Protein AF-A0A0D1LER5-F1 (afdb_monomer)

Structure (mmCIF, N/CA/C/O backbone):
data_AF-A0A0D1LER5-F1
#
_entry.id   AF-A0A0D1LER5-F1
#
loop_
_atom_site.group_PDB
_atom_site.id
_atom_site.type_symbol
_atom_site.label_atom_id
_atom_site.label_alt_id
_atom_site.label_comp_id
_atom_site.label_asym_id
_atom_site.label_entity_id
_atom_site.label_seq_id
_atom_site.pdbx_PDB_ins_code
_atom_site.Cartn_x
_atom_site.Cartn_y
_atom_site.Cartn_z
_atom_site.occupancy
_atom_site.B_iso_or_equiv
_atom_site.auth_seq_id
_atom_site.auth_comp_id
_atom_site.auth_asym_id
_atom_site.auth_atom_id
_atom_site.pdbx_PDB_model_num
ATOM 1 N N . MET A 1 1 ? 14.335 23.181 45.726 1.00 42.34 1 MET A N 1
ATOM 2 C CA . MET A 1 1 ? 13.409 22.132 45.247 1.00 42.34 1 MET A CA 1
ATOM 3 C C . MET A 1 1 ? 13.269 22.302 43.748 1.00 42.34 1 MET A C 1
ATOM 5 O O . MET A 1 1 ? 12.852 23.365 43.312 1.00 42.34 1 MET A O 1
ATOM 9 N N . ALA A 1 2 ? 13.753 21.325 42.983 1.00 41.16 2 ALA A N 1
ATOM 10 C CA . ALA A 1 2 ? 13.787 21.359 41.527 1.00 41.16 2 ALA A CA 1
ATOM 11 C C . ALA A 1 2 ? 12.404 21.000 40.963 1.00 41.16 2 ALA A C 1
ATOM 13 O O . ALA A 1 2 ? 11.895 19.916 41.237 1.00 41.16 2 ALA A O 1
ATOM 14 N N . GLY A 1 3 ? 11.799 21.910 40.200 1.00 45.06 3 GLY A N 1
ATOM 15 C CA . GLY A 1 3 ? 10.627 21.622 39.380 1.00 45.06 3 GLY A CA 1
ATOM 16 C C . GLY A 1 3 ? 11.094 21.085 38.036 1.00 45.06 3 GLY A C 1
ATOM 17 O O . GLY A 1 3 ? 11.506 21.856 37.173 1.00 45.06 3 GLY A O 1
ATOM 18 N N . LEU A 1 4 ? 11.082 19.763 37.875 1.00 45.91 4 LEU A N 1
ATOM 19 C CA . LEU A 1 4 ? 11.266 19.126 36.575 1.00 45.91 4 LEU A CA 1
ATOM 20 C C . LEU A 1 4 ? 10.019 19.420 35.737 1.00 45.91 4 LEU A C 1
ATOM 22 O O . LEU A 1 4 ? 8.981 18.784 35.900 1.00 45.91 4 LEU A O 1
ATOM 26 N N . VAL A 1 5 ? 10.118 20.421 34.865 1.00 47.84 5 VAL A N 1
ATOM 27 C CA . VAL A 1 5 ? 9.172 20.618 33.767 1.00 47.84 5 VAL A CA 1
ATOM 28 C C . VAL A 1 5 ? 9.338 19.409 32.853 1.00 47.84 5 VAL A C 1
ATOM 30 O O . VAL A 1 5 ? 10.373 19.256 32.204 1.00 47.84 5 VAL A O 1
ATOM 33 N N . ALA A 1 6 ? 8.354 18.513 32.859 1.00 50.94 6 ALA A N 1
ATOM 34 C CA . ALA A 1 6 ? 8.293 17.420 31.906 1.00 50.94 6 ALA A CA 1
ATOM 35 C C . ALA A 1 6 ? 8.189 18.031 30.502 1.00 50.94 6 ALA A C 1
ATOM 37 O O . ALA A 1 6 ? 7.160 18.589 30.125 1.00 50.94 6 ALA A O 1
ATOM 38 N N . LEU A 1 7 ? 9.289 17.981 29.752 1.00 43.22 7 LEU A N 1
ATOM 39 C CA . LEU A 1 7 ? 9.275 18.218 28.314 1.00 43.22 7 LEU A CA 1
ATOM 40 C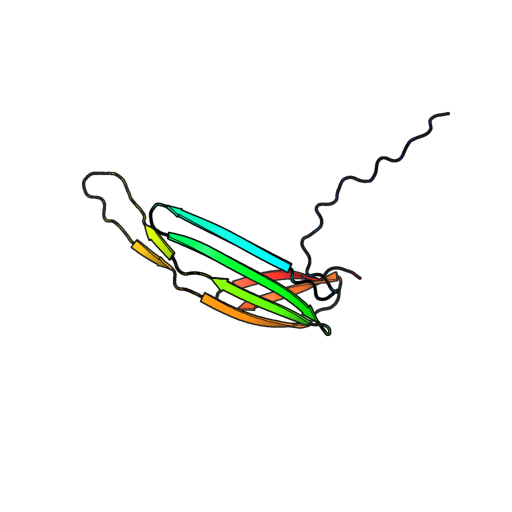 C . LEU A 1 7 ? 8.329 17.179 27.685 1.00 43.22 7 LEU A C 1
ATOM 42 O O . LEU A 1 7 ? 8.360 16.019 28.112 1.00 43.22 7 LEU A O 1
ATOM 46 N N . PRO A 1 8 ? 7.483 17.554 26.709 1.00 44.00 8 PRO A N 1
ATOM 47 C CA . PRO A 1 8 ? 6.672 16.578 25.995 1.00 44.00 8 PRO A CA 1
ATOM 48 C C . PRO A 1 8 ? 7.589 15.496 25.417 1.00 44.00 8 PRO A C 1
ATOM 50 O O . PRO A 1 8 ? 8.657 15.798 24.879 1.00 44.00 8 PRO A O 1
ATOM 53 N N . ALA A 1 9 ? 7.186 14.237 25.612 1.00 53.12 9 ALA A N 1
ATOM 54 C CA . ALA A 1 9 ? 7.921 13.058 25.182 1.00 53.12 9 ALA A CA 1
ATOM 55 C C . ALA A 1 9 ? 8.366 13.197 23.713 1.00 53.12 9 ALA A C 1
ATOM 57 O O . ALA A 1 9 ? 7.635 13.792 22.912 1.00 53.12 9 ALA A O 1
ATOM 58 N N . PRO A 1 10 ? 9.554 12.672 23.354 1.00 42.97 10 PRO A N 1
ATOM 59 C CA . PRO A 1 10 ? 10.052 12.724 21.987 1.00 42.97 10 PRO A CA 1
ATOM 60 C C . PRO A 1 10 ? 8.969 12.182 21.062 1.00 42.97 10 PRO A C 1
ATOM 62 O O . PRO A 1 10 ? 8.365 11.156 21.371 1.00 42.97 10 PRO A O 1
ATOM 65 N N . GLN A 1 11 ? 8.700 12.907 19.974 1.00 44.78 11 GLN A N 1
ATOM 66 C CA . GLN A 1 11 ? 7.763 12.498 18.939 1.00 44.78 11 GLN A CA 1
ATOM 67 C C . GLN A 1 11 ? 8.145 11.080 18.517 1.00 44.78 11 GLN A C 1
ATOM 69 O O . GLN A 1 11 ? 9.102 10.882 17.767 1.00 44.78 11 GLN A O 1
ATOM 74 N N . ALA A 1 12 ? 7.428 10.090 19.055 1.00 41.62 12 ALA A N 1
ATOM 75 C CA . ALA A 1 12 ? 7.404 8.764 18.488 1.00 41.62 12 ALA A CA 1
ATOM 76 C C . ALA A 1 12 ? 7.105 9.005 17.015 1.00 41.62 12 ALA A C 1
ATOM 78 O O . ALA A 1 12 ? 6.151 9.719 16.699 1.00 41.62 12 ALA A O 1
ATOM 79 N N . HIS A 1 13 ? 7.977 8.524 16.132 1.00 40.28 13 HIS A N 1
ATOM 80 C CA . HIS A 1 13 ? 7.661 8.439 14.717 1.00 40.28 13 HIS A CA 1
ATOM 81 C C . HIS A 1 13 ? 6.251 7.860 14.643 1.00 40.28 13 HIS A C 1
ATOM 83 O O . HIS A 1 13 ? 6.072 6.699 15.000 1.00 40.28 13 HIS A O 1
ATOM 89 N N . ALA A 1 14 ? 5.254 8.691 14.325 1.00 54.03 14 ALA A N 1
ATOM 90 C CA . ALA A 1 14 ? 3.878 8.243 14.264 1.00 54.03 14 ALA A CA 1
ATOM 91 C C . ALA A 1 14 ? 3.868 7.182 13.173 1.00 54.03 14 ALA A C 1
ATOM 93 O O . ALA A 1 14 ? 4.087 7.491 11.997 1.00 54.03 14 ALA A O 1
ATOM 94 N N . GLU A 1 15 ? 3.775 5.923 13.592 1.00 63.91 15 GLU A N 1
ATOM 95 C CA . GLU A 1 15 ? 3.742 4.811 12.671 1.00 63.91 15 GLU A CA 1
ATOM 96 C C . GLU A 1 15 ? 2.578 5.063 11.723 1.00 63.91 15 GLU A C 1
ATOM 98 O O . GLU A 1 15 ? 1.466 5.388 12.140 1.00 63.91 15 GLU A O 1
ATOM 103 N N . ARG A 1 16 ? 2.881 5.054 10.427 1.00 81.06 16 ARG A N 1
ATOM 104 C CA . ARG A 1 16 ? 1.945 5.502 9.409 1.00 81.06 16 ARG A CA 1
ATOM 105 C C . ARG A 1 16 ? 0.818 4.478 9.317 1.00 81.06 16 ARG A C 1
ATOM 107 O O . ARG A 1 16 ? 1.025 3.398 8.770 1.00 81.06 16 ARG A O 1
ATOM 114 N N . CYS A 1 17 ? -0.335 4.819 9.878 1.00 88.75 17 CYS A N 1
ATOM 115 C CA . CYS A 1 17 ? -1.494 3.943 9.978 1.00 88.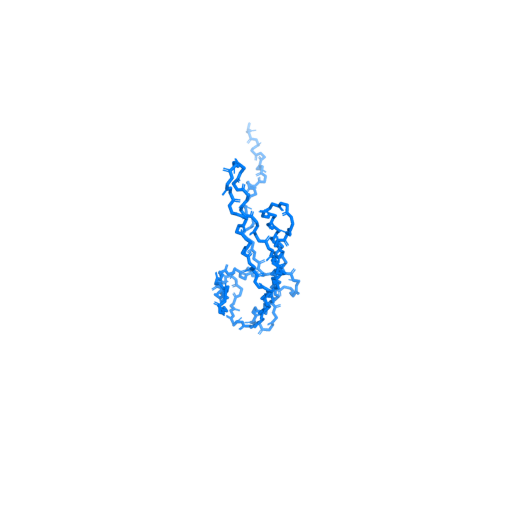75 17 CYS A CA 1
ATOM 116 C C . CYS A 1 17 ? -2.688 4.479 9.178 1.00 88.75 17 CYS A C 1
ATOM 118 O O . CYS A 1 17 ? -2.778 5.678 8.911 1.00 88.75 17 CYS A O 1
ATOM 120 N N . VAL A 1 18 ? -3.601 3.584 8.789 1.00 90.44 18 VAL A N 1
ATOM 121 C CA . VAL A 1 18 ? -4.859 3.923 8.112 1.00 90.44 18 VAL A CA 1
ATOM 122 C C . VAL A 1 18 ? -5.828 4.493 9.142 1.00 90.44 18 VAL A C 1
ATOM 124 O O . VAL A 1 18 ? -6.175 3.780 10.089 1.00 90.44 18 VAL A O 1
ATOM 127 N N . PRO A 1 19 ? -6.272 5.747 8.975 1.00 91.00 19 PRO A N 1
ATOM 128 C CA . PRO A 1 19 ? -7.227 6.373 9.874 1.00 91.00 19 PRO A CA 1
ATOM 129 C C . PRO A 1 19 ? -8.552 5.606 9.915 1.00 91.00 19 PRO A C 1
ATOM 131 O O . PRO A 1 19 ? -9.115 5.266 8.875 1.00 91.00 19 PRO A O 1
ATOM 134 N N . VAL A 1 20 ? -9.064 5.353 11.123 1.00 90.88 20 VAL A N 1
ATOM 135 C CA . VAL A 1 20 ? -10.356 4.673 11.343 1.00 90.88 20 VAL A CA 1
ATOM 136 C C . VAL A 1 20 ? -11.568 5.598 11.185 1.00 90.88 20 VAL A C 1
ATOM 138 O O . VAL A 1 20 ? -12.701 5.129 11.199 1.00 90.88 20 VAL A O 1
ATOM 141 N N . ASP A 1 21 ? -11.336 6.901 11.026 1.00 87.81 21 ASP A N 1
ATOM 142 C CA . ASP A 1 21 ? -12.349 7.942 10.804 1.00 87.81 21 ASP A CA 1
ATOM 143 C C . ASP A 1 21 ? -12.843 8.005 9.343 1.00 87.81 21 ASP A C 1
ATOM 145 O O . ASP A 1 21 ? -13.683 8.839 9.008 1.00 87.81 21 ASP A O 1
ATOM 149 N N . GLY A 1 22 ? -12.323 7.132 8.472 1.00 83.81 22 GLY A N 1
ATOM 150 C CA . GLY A 1 22 ? -12.629 7.108 7.043 1.00 83.81 22 GLY A CA 1
ATOM 151 C C . GLY A 1 22 ? -11.779 8.068 6.207 1.00 83.81 22 GLY A C 1
ATOM 152 O O . GLY A 1 22 ? -11.933 8.104 4.985 1.00 83.81 22 GLY A O 1
ATOM 153 N N . THR A 1 23 ? -10.854 8.816 6.816 1.00 89.31 23 THR A N 1
ATOM 154 C CA . THR A 1 23 ? -9.933 9.679 6.072 1.00 89.31 23 THR A CA 1
ATOM 155 C C . THR A 1 23 ? -8.966 8.819 5.245 1.00 89.31 23 THR A C 1
ATOM 157 O O . THR A 1 23 ? -8.325 7.916 5.790 1.00 89.31 23 THR A O 1
ATOM 160 N N . PRO A 1 24 ? -8.812 9.071 3.929 1.00 88.31 24 PRO A N 1
ATOM 161 C CA . PRO A 1 24 ? -7.904 8.287 3.104 1.00 88.31 24 PRO A CA 1
ATOM 162 C C . PRO A 1 24 ? -6.442 8.559 3.476 1.00 88.31 24 PRO A C 1
ATOM 164 O O . PRO A 1 24 ? -5.967 9.697 3.456 1.00 88.31 24 PRO A O 1
ATOM 167 N N . MET A 1 25 ? -5.692 7.494 3.742 1.00 90.69 25 MET A N 1
ATOM 168 C CA . MET A 1 25 ? -4.238 7.527 3.799 1.00 90.69 25 MET A CA 1
ATOM 169 C C . MET A 1 25 ? -3.672 7.380 2.388 1.00 90.69 25 MET A C 1
ATOM 171 O O . MET A 1 25 ? -3.780 6.319 1.776 1.00 90.69 25 MET A O 1
ATOM 175 N N . VAL A 1 26 ? -3.007 8.424 1.893 1.00 88.56 26 VAL A N 1
ATOM 176 C CA . VAL A 1 26 ? -2.401 8.432 0.555 1.00 88.56 26 VAL A CA 1
ATOM 177 C C . VAL A 1 26 ? -0.877 8.340 0.649 1.00 88.56 26 VAL A C 1
ATOM 179 O O . VAL A 1 26 ? -0.215 9.172 1.273 1.00 88.56 26 VAL A O 1
ATOM 182 N N . LEU A 1 27 ? -0.298 7.334 -0.004 1.00 85.81 27 LEU A N 1
ATOM 183 C CA . LEU A 1 27 ? 1.138 7.148 -0.179 1.00 85.81 27 LEU A CA 1
ATOM 184 C C . LEU A 1 27 ? 1.497 7.371 -1.646 1.00 85.81 27 LEU A C 1
ATOM 186 O O . LEU A 1 27 ? 1.392 6.461 -2.469 1.00 85.81 27 LEU A O 1
ATOM 190 N N . LYS A 1 28 ? 1.988 8.569 -1.962 1.00 81.69 28 LYS A N 1
ATOM 191 C CA . LYS A 1 28 ? 2.593 8.847 -3.265 1.00 81.69 28 LYS A CA 1
ATOM 192 C C . LYS A 1 28 ? 4.078 8.499 -3.229 1.00 81.69 28 LYS A C 1
ATOM 194 O O . LYS A 1 28 ? 4.815 8.977 -2.365 1.00 81.69 28 LYS A O 1
ATOM 199 N N . ARG A 1 29 ? 4.526 7.670 -4.168 1.00 71.25 29 ARG A N 1
ATOM 200 C CA . ARG A 1 29 ? 5.940 7.409 -4.432 1.00 71.25 29 ARG A CA 1
ATOM 201 C C . ARG A 1 29 ? 6.232 7.766 -5.878 1.00 71.25 29 ARG A C 1
ATOM 203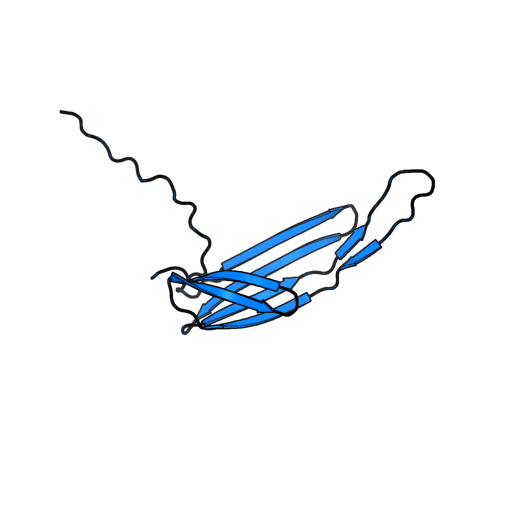 O O . ARG A 1 29 ? 5.847 7.052 -6.795 1.00 71.25 29 ARG A O 1
ATOM 210 N N . GLU A 1 30 ? 6.952 8.858 -6.059 1.00 68.88 30 GLU A N 1
ATOM 211 C CA . GLU A 1 30 ? 7.495 9.245 -7.354 1.00 68.88 30 GLU A CA 1
ATOM 212 C C . GLU A 1 30 ? 8.908 8.679 -7.469 1.00 68.88 30 GLU A C 1
ATOM 214 O O . GLU A 1 30 ? 9.724 8.804 -6.548 1.00 68.88 30 GLU A O 1
ATOM 219 N N . LYS A 1 31 ? 9.206 8.010 -8.580 1.00 61.88 31 LYS A N 1
ATOM 220 C CA . LYS A 1 31 ? 10.556 7.549 -8.881 1.00 61.88 31 LYS A CA 1
ATOM 221 C C . LYS A 1 31 ? 10.921 7.952 -10.301 1.00 61.88 31 LYS A C 1
ATOM 223 O O . LYS A 1 31 ? 10.517 7.309 -11.266 1.00 61.88 31 LYS A O 1
ATOM 228 N N . SER A 1 32 ? 11.730 9.001 -10.405 1.00 56.66 32 SER A N 1
ATOM 229 C CA . SER A 1 32 ? 12.354 9.387 -11.666 1.00 56.66 32 SER A CA 1
ATOM 230 C C . SER A 1 32 ? 13.484 8.411 -11.994 1.00 56.66 32 SER A C 1
ATOM 232 O O . SER A 1 32 ? 14.386 8.198 -11.179 1.00 56.66 32 SER A O 1
ATOM 234 N N . PHE A 1 33 ? 13.423 7.767 -13.162 1.00 56.69 33 PHE A N 1
ATOM 235 C CA . PHE A 1 33 ? 14.425 6.783 -13.598 1.00 56.69 33 PHE A CA 1
ATOM 236 C C . PHE A 1 33 ? 15.419 7.334 -14.636 1.00 56.69 33 PHE A C 1
ATOM 238 O O . PHE A 1 33 ? 16.183 6.558 -15.209 1.00 56.69 33 PHE A O 1
ATOM 245 N N . GLY A 1 34 ? 15.455 8.653 -14.845 1.00 56.16 34 GLY A N 1
ATOM 246 C CA . GLY A 1 34 ? 16.337 9.324 -15.801 1.00 56.16 34 GLY A CA 1
ATOM 247 C C . GLY A 1 34 ? 15.561 10.123 -16.847 1.00 56.16 34 GLY A C 1
ATOM 248 O O . GLY A 1 34 ? 14.364 10.361 -16.705 1.00 56.16 34 GLY A O 1
ATOM 249 N N . ILE A 1 35 ? 16.254 10.548 -17.907 1.00 51.12 35 ILE A N 1
ATOM 250 C CA . ILE A 1 35 ? 15.647 11.315 -19.001 1.00 51.12 35 ILE A CA 1
ATOM 251 C C . ILE A 1 35 ? 14.596 10.430 -19.682 1.00 51.12 35 ILE A C 1
ATOM 253 O O . ILE A 1 35 ? 14.950 9.444 -20.323 1.00 51.12 35 ILE A O 1
ATOM 257 N N . GLY A 1 36 ? 13.317 10.795 -19.556 1.00 53.84 36 GLY A N 1
ATOM 258 C CA . GLY A 1 36 ? 12.261 10.270 -20.421 1.00 53.84 36 GLY A CA 1
ATOM 259 C C . GLY A 1 36 ? 11.189 9.364 -19.808 1.00 53.84 36 GLY A C 1
ATOM 260 O O . GLY A 1 36 ? 10.528 8.710 -20.608 1.00 53.84 36 GLY A O 1
ATOM 261 N N . LYS A 1 37 ? 10.979 9.326 -18.480 1.00 57.00 37 LYS A N 1
ATOM 262 C CA . LYS A 1 37 ? 9.655 9.138 -17.823 1.00 57.00 37 LYS A CA 1
ATOM 263 C C . LYS A 1 37 ? 9.789 8.987 -16.298 1.00 57.00 37 LYS A C 1
ATOM 265 O O . LYS A 1 37 ? 10.679 8.285 -15.813 1.00 57.00 37 LYS A O 1
ATOM 270 N N . ASP A 1 38 ? 8.859 9.596 -15.566 1.00 61.00 38 ASP A N 1
ATOM 271 C CA . ASP A 1 38 ? 8.690 9.417 -14.123 1.00 61.00 38 ASP A CA 1
ATOM 272 C C . ASP A 1 38 ? 7.731 8.253 -13.863 1.00 61.00 38 ASP A C 1
ATOM 274 O O . ASP A 1 38 ? 6.630 8.232 -14.403 1.00 61.00 38 ASP A O 1
ATOM 278 N N . LEU A 1 39 ? 8.140 7.276 -13.049 1.00 73.00 39 LEU A N 1
ATOM 279 C CA . LEU A 1 39 ? 7.213 6.272 -12.533 1.00 73.00 39 LEU A CA 1
ATOM 280 C C . LEU A 1 39 ? 6.468 6.896 -11.353 1.00 73.00 39 LEU A C 1
ATOM 282 O O . LEU A 1 39 ? 7.102 7.290 -10.366 1.00 73.00 39 LEU A O 1
ATOM 286 N N . GLN A 1 40 ? 5.143 6.957 -11.432 1.00 77.75 40 GLN A N 1
ATOM 287 C CA . GLN A 1 40 ? 4.305 7.384 -10.316 1.00 77.75 40 GLN A CA 1
ATOM 288 C C . GLN A 1 40 ? 3.570 6.177 -9.758 1.00 77.75 40 GLN A C 1
ATOM 290 O O . GLN A 1 40 ? 2.897 5.465 -10.491 1.00 77.75 40 GLN A O 1
ATOM 295 N N . LEU A 1 41 ? 3.718 5.947 -8.457 1.00 84.44 41 LEU A N 1
ATOM 296 C CA . LEU A 1 41 ? 2.944 4.960 -7.722 1.00 84.44 41 LEU A CA 1
ATOM 297 C C . LEU A 1 41 ? 2.106 5.695 -6.678 1.00 84.44 41 LEU A C 1
ATOM 299 O O . LEU A 1 41 ? 2.657 6.296 -5.749 1.00 84.44 41 LEU A O 1
ATOM 303 N N . LEU A 1 42 ? 0.790 5.647 -6.828 1.00 88.50 42 LEU A N 1
ATOM 304 C CA . LEU A 1 42 ? -0.178 6.197 -5.893 1.00 88.50 42 LEU A CA 1
ATOM 305 C C . LEU A 1 42 ? -0.857 5.043 -5.162 1.00 88.50 42 LEU A C 1
ATOM 307 O O . LEU A 1 42 ? -1.416 4.154 -5.789 1.00 88.50 42 LEU A O 1
ATOM 311 N N . ARG A 1 43 ? -0.788 5.030 -3.831 1.00 89.50 43 ARG A N 1
ATOM 312 C CA . ARG A 1 43 ? -1.481 4.032 -3.008 1.00 89.50 43 ARG A CA 1
ATOM 313 C C . ARG A 1 43 ? -2.417 4.744 -2.057 1.00 89.50 43 ARG A C 1
ATOM 315 O O . ARG A 1 43 ? -1.964 5.587 -1.287 1.00 89.50 43 ARG A O 1
ATOM 322 N N . THR A 1 44 ? -3.687 4.402 -2.098 1.00 91.81 44 THR A N 1
ATOM 323 C CA . THR A 1 44 ? -4.732 4.982 -1.264 1.00 91.81 44 THR A CA 1
ATOM 324 C C . THR A 1 44 ? -5.317 3.887 -0.395 1.00 91.81 44 THR A C 1
ATOM 326 O O . THR A 1 44 ? -5.661 2.824 -0.901 1.00 91.81 44 THR A O 1
ATOM 329 N N . TYR A 1 45 ? -5.432 4.152 0.902 1.00 92.25 45 TYR A N 1
ATOM 330 C CA . TYR A 1 45 ? -6.002 3.239 1.886 1.00 92.25 45 TYR A CA 1
ATOM 331 C C . TYR A 1 45 ? -7.090 3.950 2.682 1.00 92.25 45 TYR A C 1
ATOM 333 O O . TYR A 1 45 ? -6.856 5.039 3.202 1.00 92.25 45 TYR A O 1
ATOM 341 N N . THR A 1 46 ? -8.251 3.328 2.827 1.00 93.94 46 THR A N 1
ATOM 342 C CA . THR A 1 46 ? -9.388 3.883 3.566 1.00 93.94 46 THR A CA 1
ATOM 343 C C . THR A 1 46 ? -9.987 2.807 4.452 1.00 93.94 46 THR A C 1
ATOM 345 O O . THR A 1 46 ? -10.235 1.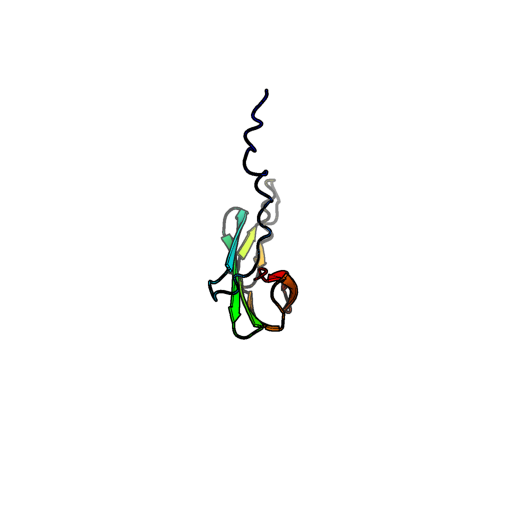698 3.987 1.00 93.94 46 THR A O 1
ATOM 348 N N . TYR A 1 47 ? -10.245 3.124 5.718 1.00 92.81 47 TYR A N 1
ATOM 349 C CA . TYR A 1 47 ? -10.910 2.201 6.631 1.00 92.81 47 TYR A CA 1
ATOM 350 C C . TYR A 1 47 ? -12.410 2.486 6.701 1.00 92.81 47 TYR A C 1
ATOM 352 O O . TYR A 1 47 ? -12.826 3.626 6.904 1.00 92.81 47 TYR A O 1
ATOM 360 N N . THR A 1 48 ? -13.242 1.466 6.519 1.00 92.62 4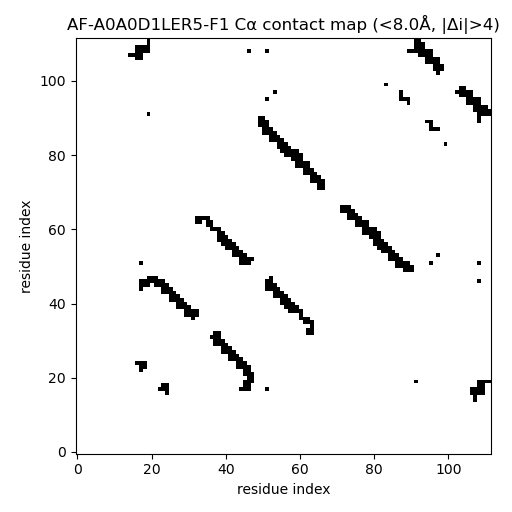8 THR A N 1
ATOM 361 C CA . THR A 1 48 ? -14.705 1.579 6.599 1.00 92.62 48 THR A CA 1
ATOM 362 C C . THR A 1 48 ? -15.296 0.228 6.982 1.00 92.62 48 THR A C 1
ATOM 364 O O . THR A 1 48 ? -14.886 -0.793 6.439 1.00 92.62 48 THR A O 1
ATOM 367 N N . ASP A 1 49 ? -16.242 0.218 7.924 1.00 89.94 49 ASP A N 1
ATOM 368 C CA . ASP A 1 49 ? -17.011 -0.970 8.327 1.00 89.94 49 ASP A CA 1
ATOM 369 C C . ASP A 1 49 ? -16.165 -2.217 8.667 1.00 89.94 49 ASP A C 1
ATOM 371 O O . ASP A 1 49 ? -16.519 -3.342 8.320 1.00 89.94 49 ASP A O 1
ATOM 375 N N . GLY A 1 50 ? -15.024 -2.037 9.345 1.00 90.50 50 GLY A N 1
ATOM 376 C CA . GLY A 1 50 ? -14.145 -3.161 9.711 1.00 90.50 50 GLY A CA 1
ATOM 377 C C . GLY A 1 50 ? -13.230 -3.649 8.584 1.00 90.50 50 GLY A C 1
ATOM 378 O O . GLY A 1 50 ? -12.624 -4.716 8.694 1.00 90.50 50 GLY A O 1
ATOM 379 N N . MET A 1 51 ? -13.142 -2.898 7.485 1.00 93.56 51 MET A N 1
ATOM 380 C CA . MET A 1 51 ? -12.335 -3.243 6.320 1.00 93.56 51 MET A CA 1
ATOM 381 C C . MET A 1 51 ? -11.387 -2.111 5.933 1.00 93.56 51 MET A C 1
ATOM 383 O O . MET A 1 51 ? -11.753 -0.938 5.949 1.00 93.56 51 MET A O 1
ATOM 387 N N . VAL A 1 52 ? -10.177 -2.474 5.507 1.00 92.88 52 VAL A N 1
ATOM 388 C CA . VAL A 1 52 ? -9.261 -1.585 4.788 1.00 92.88 52 VAL A CA 1
ATOM 389 C C . VAL A 1 52 ? -9.511 -1.757 3.298 1.00 92.88 52 VAL A C 1
ATOM 391 O O . VAL A 1 52 ? -9.160 -2.781 2.714 1.00 92.88 52 VAL A O 1
ATOM 394 N N . ASN A 1 53 ? -10.105 -0.742 2.687 1.00 93.81 53 ASN A N 1
ATOM 395 C CA . ASN A 1 53 ? -10.223 -0.596 1.245 1.00 93.81 53 ASN A CA 1
ATOM 396 C C . ASN A 1 53 ? -8.936 0.020 0.706 1.00 93.81 53 ASN A C 1
ATOM 398 O O . ASN A 1 53 ? -8.396 0.955 1.301 1.00 93.81 53 ASN A O 1
ATOM 402 N N . TRP A 1 54 ? -8.440 -0.492 -0.412 1.00 92.88 54 TRP A N 1
ATOM 403 C CA . TRP A 1 54 ? -7.185 -0.039 -0.986 1.00 92.88 54 TRP A CA 1
ATOM 404 C C . TRP A 1 54 ? -7.264 0.075 -2.501 1.00 92.88 54 TRP A C 1
ATOM 406 O O . TRP A 1 54 ? -7.889 -0.746 -3.172 1.00 92.88 54 TRP A O 1
ATOM 416 N N . THR A 1 55 ? -6.576 1.086 -3.021 1.00 91.69 55 THR A N 1
ATOM 417 C CA . THR A 1 55 ? -6.392 1.332 -4.451 1.00 91.69 55 THR A CA 1
ATOM 418 C C . THR A 1 55 ? -4.928 1.655 -4.688 1.00 91.69 55 THR A C 1
ATOM 420 O O . THR A 1 55 ? -4.343 2.471 -3.979 1.00 91.69 55 THR A O 1
ATOM 423 N N . ILE A 1 56 ? -4.321 1.000 -5.665 1.00 89.06 56 ILE A N 1
ATOM 424 C CA . ILE A 1 56 ? -2.933 1.181 -6.057 1.00 89.06 56 ILE A CA 1
ATOM 425 C C . ILE A 1 56 ? -2.931 1.466 -7.548 1.00 89.06 56 ILE A C 1
ATOM 427 O O . ILE A 1 56 ? -3.372 0.624 -8.321 1.00 89.06 56 ILE A O 1
ATOM 431 N N . GLU A 1 57 ? -2.431 2.632 -7.926 1.00 87.75 57 GLU A N 1
ATOM 432 C CA . GLU A 1 57 ? -2.312 3.079 -9.309 1.00 87.75 57 GLU A CA 1
ATOM 433 C C . GLU A 1 57 ? -0.831 3.278 -9.622 1.00 87.75 57 GLU A C 1
ATOM 435 O O . GLU A 1 57 ? -0.120 4.001 -8.912 1.00 87.75 57 GLU A O 1
ATOM 440 N N . GLN A 1 58 ? -0.346 2.612 -10.665 1.00 82.00 58 GLN A N 1
ATOM 441 C CA . GLN A 1 58 ? 1.016 2.768 -11.158 1.00 82.00 58 GLN A CA 1
ATOM 442 C C . GLN A 1 58 ? 0.977 3.284 -12.588 1.00 82.00 58 GLN A C 1
ATOM 444 O O . GLN A 1 58 ? 0.618 2.546 -13.502 1.00 82.00 58 GLN A O 1
ATOM 449 N N . ASP A 1 59 ? 1.447 4.511 -12.782 1.00 78.81 59 ASP A N 1
ATOM 450 C CA . ASP A 1 59 ? 1.658 5.081 -14.108 1.00 78.81 59 ASP A CA 1
ATOM 451 C C . ASP A 1 59 ? 2.926 4.472 -14.744 1.00 78.81 59 ASP A C 1
ATOM 453 O O . ASP A 1 59 ? 3.981 4.331 -14.105 1.00 78.81 59 ASP A O 1
ATOM 457 N N . GLY A 1 60 ? 2.802 4.051 -16.000 1.00 68.44 60 GLY A N 1
ATOM 458 C CA . GLY A 1 60 ? 3.802 3.298 -16.741 1.00 68.44 60 GLY A CA 1
ATOM 459 C C . GLY A 1 60 ? 4.964 4.163 -17.223 1.00 68.44 60 GLY A C 1
ATOM 460 O O . GLY A 1 60 ? 4.829 5.304 -17.668 1.00 68.44 60 GLY A O 1
ATOM 461 N N . GLY A 1 61 ? 6.158 3.578 -17.209 1.00 71.69 61 GLY A N 1
ATOM 462 C CA . GLY A 1 61 ? 7.419 4.273 -17.450 1.00 71.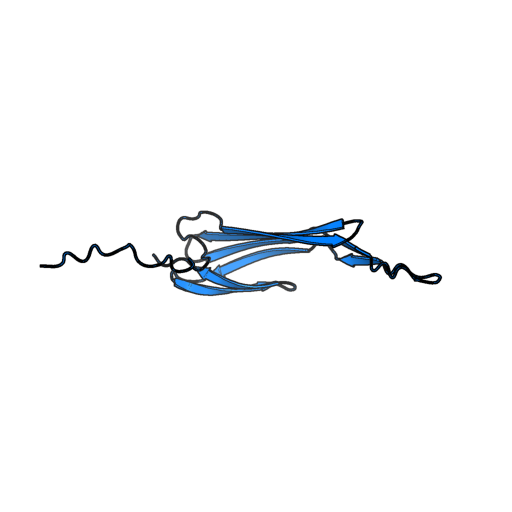69 61 GLY A CA 1
ATOM 463 C C . GLY A 1 61 ? 8.238 3.674 -18.585 1.00 71.69 61 GLY A C 1
ATOM 464 O O . GLY A 1 61 ? 8.069 2.517 -18.959 1.00 71.69 61 GLY A O 1
ATOM 465 N N . VAL A 1 62 ? 9.202 4.436 -19.098 1.00 65.94 62 VAL A N 1
ATOM 466 C CA . VAL A 1 62 ? 10.320 3.866 -19.856 1.00 65.94 62 VAL A CA 1
ATOM 467 C C . VAL A 1 62 ? 11.588 4.146 -19.075 1.00 65.94 62 VAL A C 1
ATOM 469 O O . VAL A 1 62 ? 11.951 5.297 -18.844 1.00 65.94 62 VAL A O 1
ATOM 472 N N . LYS A 1 63 ? 12.268 3.081 -18.654 1.00 64.50 63 LYS A N 1
ATOM 473 C CA . LYS A 1 63 ? 13.583 3.180 -18.032 1.00 64.50 63 LYS A CA 1
ATOM 474 C C . LYS A 1 63 ? 14.643 3.104 -19.123 1.00 64.50 63 LYS A C 1
ATOM 476 O O . LYS A 1 63 ? 14.833 2.048 -19.727 1.00 64.50 63 LYS A O 1
ATOM 481 N N . TYR A 1 64 ? 15.351 4.208 -19.337 1.00 61.50 64 TYR A N 1
ATOM 482 C CA . TYR A 1 64 ? 16.501 4.266 -20.234 1.00 61.50 64 TYR A CA 1
ATOM 483 C C . TYR A 1 64 ? 17.782 4.018 -19.439 1.00 61.50 64 TYR A C 1
ATOM 485 O O . TYR A 1 64 ? 18.100 4.764 -18.517 1.00 61.50 64 TYR A O 1
ATOM 493 N N . ASN A 1 65 ? 18.538 2.976 -19.788 1.00 55.91 65 ASN A N 1
ATOM 494 C CA . ASN A 1 65 ? 19.904 2.821 -19.288 1.00 55.91 65 ASN A CA 1
ATOM 495 C C . ASN A 1 65 ? 20.879 3.370 -20.337 1.00 55.91 65 ASN A C 1
ATOM 497 O O . ASN A 1 65 ? 21.251 2.667 -21.276 1.00 55.91 65 ASN A O 1
ATOM 501 N N . THR A 1 66 ? 21.247 4.646 -20.223 1.00 55.91 66 THR A N 1
ATOM 502 C CA . THR A 1 66 ? 22.269 5.258 -21.080 1.00 55.91 66 THR A CA 1
ATOM 503 C C . THR A 1 66 ? 23.653 4.976 -20.501 1.00 55.91 66 THR A C 1
ATOM 505 O O . THR A 1 66 ? 24.134 5.708 -19.638 1.00 55.91 66 THR A O 1
ATOM 508 N N . GLY A 1 67 ? 24.320 3.927 -20.983 1.00 51.62 67 GLY A N 1
ATOM 509 C CA . GLY A 1 67 ? 25.774 3.846 -20.857 1.00 51.62 67 GLY A CA 1
ATOM 510 C C . GLY A 1 67 ? 26.394 4.892 -21.784 1.00 51.62 67 GLY A C 1
ATOM 511 O O . GLY A 1 67 ? 26.289 4.762 -22.995 1.00 51.62 67 GLY A O 1
ATOM 512 N N . PHE A 1 68 ? 26.993 5.960 -21.262 1.00 49.19 68 PHE A N 1
ATOM 513 C CA . PHE A 1 68 ? 27.700 6.929 -22.104 1.00 49.19 68 PHE A CA 1
ATOM 514 C C . PHE A 1 68 ? 29.071 6.358 -22.500 1.00 49.19 68 PHE A C 1
ATOM 516 O O . PHE A 1 68 ? 30.014 6.382 -21.716 1.00 49.19 68 PHE A O 1
ATOM 523 N N . GLY A 1 69 ? 29.173 5.820 -23.716 1.00 41.59 69 GLY A N 1
ATOM 524 C CA . GLY A 1 69 ? 30.423 5.357 -24.324 1.00 41.59 69 GLY A CA 1
ATOM 525 C C . GLY A 1 69 ? 30.188 4.912 -25.768 1.00 41.59 69 GLY A C 1
ATOM 526 O O . GLY A 1 69 ? 29.178 4.271 -26.051 1.00 41.59 69 GLY A O 1
ATOM 527 N N . PHE A 1 70 ? 31.076 5.290 -26.693 1.00 41.53 70 PHE A N 1
ATOM 528 C CA . PHE A 1 70 ? 30.993 4.943 -28.120 1.00 41.53 70 PHE A CA 1
ATOM 529 C C . PHE A 1 70 ? 30.694 3.439 -28.306 1.00 41.53 70 PHE A C 1
ATOM 531 O O . PHE A 1 70 ? 31.524 2.599 -27.973 1.00 41.53 70 PHE A O 1
ATOM 538 N N . GLY A 1 71 ? 29.494 3.109 -28.807 1.00 49.50 71 GLY A N 1
ATOM 539 C CA . GLY A 1 71 ? 29.005 1.730 -28.981 1.00 49.50 71 GLY A CA 1
ATOM 540 C C . GLY A 1 71 ? 27.884 1.280 -28.027 1.00 49.50 71 GLY A C 1
ATOM 541 O O . GLY A 1 71 ? 27.437 0.136 -28.115 1.00 49.50 71 GLY A O 1
ATOM 542 N N . ALA A 1 72 ? 27.404 2.141 -27.126 1.00 50.44 72 ALA A N 1
ATOM 543 C CA . ALA A 1 72 ? 26.368 1.771 -26.165 1.00 50.44 72 ALA A CA 1
ATOM 544 C C . ALA A 1 72 ? 24.979 1.569 -26.797 1.00 50.44 72 ALA A C 1
ATOM 546 O O . ALA A 1 72 ? 24.447 2.434 -27.493 1.00 50.44 72 ALA A O 1
ATOM 547 N N . ARG A 1 73 ? 24.360 0.420 -26.502 1.00 50.47 73 ARG A N 1
ATOM 548 C CA . ARG A 1 73 ? 22.959 0.133 -26.833 1.00 50.47 73 ARG A CA 1
ATOM 549 C C . ARG A 1 73 ? 22.044 0.839 -25.832 1.00 50.47 73 ARG A C 1
AT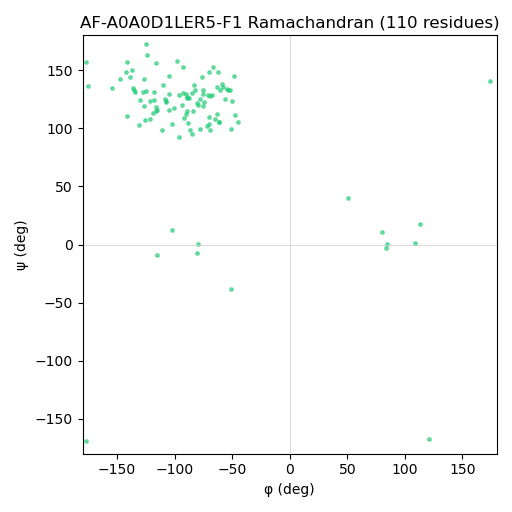OM 551 O O . ARG A 1 73 ? 22.162 0.611 -24.630 1.00 50.47 73 ARG A O 1
ATOM 558 N N . ILE A 1 74 ? 21.112 1.653 -26.327 1.00 55.97 74 ILE A N 1
ATOM 559 C CA . ILE A 1 74 ? 20.009 2.184 -25.520 1.00 55.97 74 ILE A CA 1
ATOM 560 C C . ILE A 1 74 ? 19.054 1.019 -25.248 1.00 55.97 74 ILE A C 1
ATOM 562 O O . ILE A 1 74 ? 18.285 0.625 -26.120 1.00 55.97 74 ILE A O 1
ATOM 566 N N . ASN A 1 75 ? 19.112 0.448 -24.047 1.00 57.44 75 ASN A N 1
ATOM 567 C CA . ASN A 1 75 ? 18.097 -0.499 -23.599 1.00 57.44 75 ASN A CA 1
ATOM 568 C C . ASN A 1 75 ? 16.975 0.303 -22.933 1.00 57.44 75 ASN A C 1
ATOM 570 O O . ASN A 1 75 ? 17.148 0.816 -21.825 1.00 57.44 75 ASN A O 1
ATOM 574 N N . ALA A 1 76 ? 15.855 0.443 -23.640 1.00 61.00 76 ALA A N 1
ATOM 575 C CA . ALA A 1 76 ? 14.613 0.980 -23.106 1.00 61.00 76 ALA A CA 1
A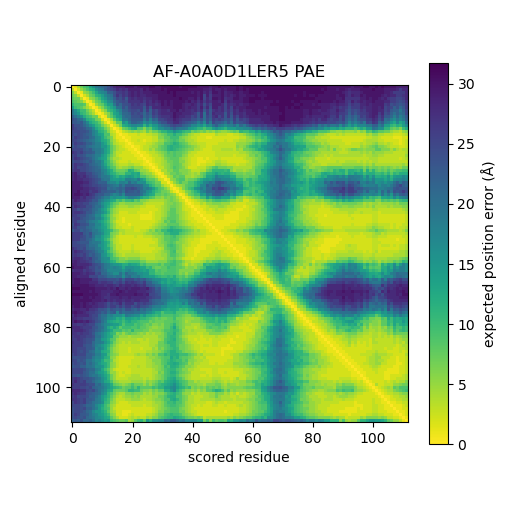TOM 576 C C . ALA A 1 76 ? 13.791 -0.182 -22.533 1.00 61.00 76 ALA A C 1
ATOM 578 O O . ALA A 1 76 ? 13.384 -1.076 -23.273 1.00 61.00 76 ALA A O 1
ATOM 579 N N . VAL A 1 77 ? 13.572 -0.192 -21.218 1.00 70.06 77 VAL A N 1
ATOM 580 C CA . VAL A 1 77 ? 12.676 -1.159 -20.567 1.00 70.06 77 VAL A CA 1
ATOM 581 C C . VAL A 1 77 ? 11.354 -0.462 -20.292 1.00 70.06 77 VAL A C 1
ATOM 583 O O . VAL A 1 77 ? 11.319 0.514 -19.540 1.00 70.06 77 VAL A O 1
ATOM 586 N N . TYR A 1 78 ? 10.281 -0.951 -20.912 1.00 70.69 78 TYR A N 1
ATOM 587 C CA . TYR A 1 78 ? 8.926 -0.495 -20.625 1.00 70.69 78 TYR A CA 1
ATOM 588 C C . TYR A 1 78 ? 8.451 -1.089 -19.296 1.00 70.69 78 TYR A C 1
ATOM 590 O O . TYR A 1 78 ? 8.559 -2.296 -19.075 1.00 70.69 78 TYR A O 1
ATOM 598 N N . ILE A 1 79 ? 7.951 -0.229 -18.414 1.00 73.81 79 ILE A N 1
ATOM 599 C CA . ILE A 1 79 ? 7.275 -0.601 -17.176 1.00 73.81 79 ILE A CA 1
ATOM 600 C C . ILE A 1 79 ? 5.783 -0.370 -17.429 1.00 73.81 79 ILE A C 1
ATOM 602 O O . ILE A 1 79 ? 5.412 0.780 -17.673 1.00 73.81 79 ILE A O 1
ATOM 606 N N . PRO A 1 80 ? 4.947 -1.421 -17.420 1.00 71.56 80 PRO A N 1
ATOM 607 C CA . PRO A 1 80 ? 3.525 -1.278 -17.696 1.00 71.56 80 PRO A CA 1
ATOM 608 C C . PRO A 1 80 ? 2.808 -0.487 -16.602 1.00 71.56 80 PRO A C 1
ATOM 610 O O . PRO A 1 80 ? 3.222 -0.485 -15.436 1.00 71.56 80 PRO A O 1
ATOM 613 N N . GLU A 1 81 ? 1.719 0.158 -17.008 1.00 78.38 81 GLU A N 1
ATOM 614 C CA . GLU A 1 81 ? 0.708 0.679 -16.090 1.00 78.38 81 GLU A CA 1
ATOM 615 C C . GLU A 1 81 ? 0.071 -0.493 -15.339 1.00 78.38 81 GLU A C 1
ATOM 617 O O . GLU A 1 81 ? -0.196 -1.545 -15.930 1.00 78.38 81 GLU A O 1
ATOM 622 N N . LEU A 1 82 ? -0.108 -0.343 -14.029 1.00 83.31 82 LEU A N 1
ATOM 623 C CA . LEU A 1 82 ? -0.673 -1.384 -13.177 1.00 83.31 82 LEU A CA 1
ATOM 624 C C . LEU A 1 82 ? -1.586 -0.756 -12.138 1.00 83.31 82 LEU A C 1
ATOM 626 O O . LEU A 1 82 ? -1.109 -0.146 -11.18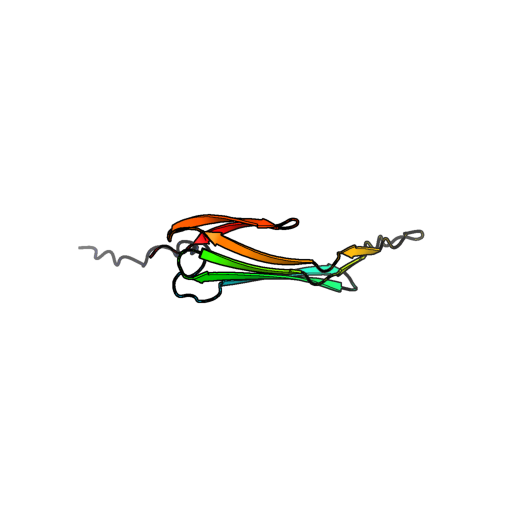2 1.00 83.31 82 LEU A O 1
ATOM 630 N N . ASP A 1 83 ? -2.878 -1.012 -12.293 1.00 85.81 83 ASP A N 1
ATOM 631 C CA . ASP A 1 83 ? -3.885 -0.609 -11.327 1.00 85.81 83 ASP A CA 1
ATOM 632 C C . ASP A 1 83 ? -4.435 -1.842 -10.617 1.00 85.81 83 ASP A C 1
ATOM 634 O O . ASP A 1 83 ? -4.685 -2.888 -11.223 1.00 85.81 83 ASP A O 1
ATOM 638 N N . SER A 1 84 ? -4.601 -1.737 -9.307 1.00 88.00 84 SER A N 1
ATOM 639 C CA . SER A 1 84 ? -5.158 -2.801 -8.488 1.00 88.00 84 SER A CA 1
ATOM 640 C C . SER A 1 84 ? -5.941 -2.213 -7.332 1.00 88.00 84 SER A C 1
ATOM 642 O O . SER A 1 84 ? -5.520 -1.246 -6.705 1.00 88.00 84 SER A O 1
ATOM 644 N N . SER A 1 85 ? -7.054 -2.845 -6.991 1.00 91.06 85 SER A N 1
ATOM 645 C CA . SER A 1 85 ? -7.876 -2.451 -5.852 1.00 91.06 85 SER A CA 1
ATOM 646 C C . SER A 1 85 ? -8.425 -3.667 -5.129 1.00 91.06 85 SER A C 1
ATOM 648 O O . SER A 1 85 ? -8.595 -4.728 -5.733 1.00 91.06 85 SER A O 1
ATOM 650 N N . GLY A 1 86 ? -8.778 -3.496 -3.864 1.00 91.56 86 GLY A N 1
ATOM 651 C CA . GLY A 1 86 ? -9.430 -4.538 -3.090 1.00 91.56 86 GLY A CA 1
ATOM 652 C C . GLY A 1 86 ? -9.801 -4.077 -1.692 1.00 91.56 86 GLY A C 1
ATOM 653 O O . GLY A 1 86 ? -9.736 -2.893 -1.359 1.00 91.56 86 GLY A O 1
ATOM 654 N N . SER A 1 87 ? -10.188 -5.043 -0.869 1.00 91.75 87 SER A N 1
ATOM 655 C CA . SER A 1 87 ? -10.470 -4.831 0.541 1.00 91.75 87 SER A CA 1
ATOM 656 C C . SER A 1 87 ? -9.979 -6.012 1.366 1.00 91.75 87 SER A C 1
ATOM 658 O O . SER A 1 87 ? -9.931 -7.149 0.893 1.00 91.75 87 SER A O 1
ATOM 660 N N . VAL A 1 88 ? -9.576 -5.734 2.601 1.00 93.75 88 VAL A N 1
ATOM 661 C CA . VAL A 1 88 ? -9.174 -6.755 3.570 1.00 93.75 88 VAL A CA 1
ATOM 662 C C . VAL A 1 88 ? -9.800 -6.433 4.928 1.00 93.75 88 VAL A C 1
ATOM 664 O O . VAL A 1 88 ? -9.787 -5.268 5.335 1.00 93.75 88 VAL A O 1
ATOM 667 N N . PRO A 1 89 ? -10.382 -7.417 5.634 1.00 93.88 89 PRO A N 1
ATOM 668 C CA . PRO A 1 89 ? -10.882 -7.195 6.984 1.00 93.88 89 PRO A CA 1
ATOM 669 C C . PRO A 1 89 ? -9.727 -6.994 7.973 1.00 93.88 89 PRO A C 1
ATOM 671 O O . PRO A 1 89 ? -8.660 -7.592 7.821 1.00 93.88 89 PRO A O 1
ATOM 674 N N . GLY A 1 90 ? -9.952 -6.190 9.009 1.00 91.56 90 GLY A N 1
ATOM 675 C CA . GLY A 1 90 ? -9.001 -6.015 10.106 1.00 91.56 90 GLY A CA 1
ATOM 676 C C . GLY A 1 90 ? -9.537 -5.100 11.197 1.00 91.56 90 GLY A C 1
ATOM 677 O O . GLY A 1 90 ? -10.416 -4.279 10.943 1.00 91.56 90 GLY A O 1
ATOM 678 N N . ASN A 1 91 ? -9.005 -5.239 12.409 1.00 92.75 91 ASN A N 1
ATOM 679 C CA . ASN A 1 91 ? -9.412 -4.423 13.550 1.00 92.75 91 ASN A CA 1
ATOM 680 C C . ASN A 1 91 ? -8.457 -3.238 13.784 1.00 92.75 91 ASN A C 1
ATOM 682 O O . ASN A 1 91 ? -7.284 -3.291 13.405 1.00 92.75 91 ASN A O 1
ATOM 686 N N . PRO A 1 92 ? -8.912 -2.168 14.461 1.00 92.06 92 PRO A N 1
ATOM 687 C CA . PRO A 1 92 ? -8.039 -1.078 14.887 1.00 92.06 92 PRO A CA 1
ATOM 688 C C . PRO A 1 92 ? -6.839 -1.579 15.701 1.00 92.06 92 PRO A C 1
ATOM 690 O O . PRO A 1 92 ? -6.997 -2.378 16.623 1.00 92.06 92 PRO A O 1
ATOM 693 N N . GLY A 1 93 ? -5.637 -1.106 15.365 1.00 90.44 93 GLY A N 1
ATOM 694 C CA . GLY A 1 93 ? -4.381 -1.547 15.978 1.00 90.44 93 GLY A CA 1
ATOM 695 C C . GLY A 1 93 ? -3.779 -2.824 15.378 1.00 90.44 93 GLY A C 1
ATOM 696 O O . GLY A 1 93 ? -2.678 -3.211 15.772 1.00 90.44 93 GLY A O 1
ATOM 697 N N . GLU A 1 94 ? -4.445 -3.471 14.417 1.00 91.69 94 GLU A N 1
ATOM 698 C CA . GLU A 1 94 ? -3.907 -4.638 13.716 1.00 91.69 94 GLU A CA 1
ATOM 699 C C . GLU A 1 94 ? -3.169 -4.260 12.429 1.00 91.69 94 GLU A C 1
ATOM 701 O O . GLU A 1 94 ? -3.456 -3.265 11.758 1.00 91.69 94 GLU A O 1
ATOM 706 N N . TYR A 1 95 ? -2.219 -5.116 12.060 1.00 92.12 95 TYR A N 1
ATOM 707 C CA . TYR A 1 95 ? -1.605 -5.091 10.742 1.00 92.12 95 TYR A CA 1
ATOM 708 C C . TYR A 1 95 ? -2.390 -5.975 9.789 1.00 92.12 95 TYR A C 1
ATOM 710 O O . TYR A 1 95 ? -2.519 -7.176 10.030 1.00 92.12 95 TYR A O 1
ATOM 718 N N . VAL A 1 96 ? -2.797 -5.408 8.662 1.00 92.88 96 VAL A N 1
ATOM 719 C CA . VAL A 1 96 ? -3.387 -6.158 7.556 1.00 92.88 96 VAL A CA 1
ATOM 720 C C . VAL A 1 96 ? -2.386 -6.297 6.414 1.00 92.88 96 VAL A C 1
ATOM 722 O O . VAL A 1 96 ? -1.572 -5.401 6.167 1.00 92.88 96 VAL A O 1
ATOM 725 N N . ASN A 1 97 ? -2.424 -7.441 5.732 1.00 92.19 97 ASN A N 1
ATOM 726 C CA . ASN A 1 97 ? -1.653 -7.650 4.511 1.00 92.19 97 ASN A CA 1
ATOM 727 C C . ASN A 1 97 ? -2.498 -7.212 3.314 1.00 92.19 97 ASN A C 1
ATOM 729 O O . ASN A 1 97 ? -3.653 -7.614 3.175 1.00 92.19 97 ASN A O 1
ATOM 733 N N . ILE A 1 98 ? -1.906 -6.383 2.464 1.00 88.50 98 ILE A N 1
ATOM 734 C CA . ILE A 1 98 ? -2.434 -5.994 1.167 1.00 88.50 98 ILE A CA 1
ATOM 735 C C . ILE A 1 98 ? -1.668 -6.796 0.129 1.00 88.50 98 ILE A C 1
ATOM 737 O O . ILE A 1 98 ? -0.508 -6.497 -0.156 1.00 88.50 98 ILE A O 1
ATOM 741 N N . ASP A 1 99 ? -2.326 -7.819 -0.406 1.00 85.62 99 ASP A N 1
ATOM 742 C CA . ASP A 1 99 ? -1.768 -8.717 -1.405 1.00 85.62 99 ASP A CA 1
ATOM 743 C C . ASP A 1 99 ? -2.539 -8.572 -2.719 1.00 85.62 99 ASP A C 1
ATOM 745 O O . ASP A 1 99 ? -3.723 -8.885 -2.827 1.00 85.62 99 ASP A O 1
ATOM 749 N N . SER A 1 100 ? -1.836 -8.104 -3.741 1.00 81.56 100 SER A N 1
ATOM 750 C CA . SER A 1 100 ? -2.264 -8.113 -5.137 1.00 81.56 100 SER A CA 1
ATOM 751 C C . SER A 1 100 ? -1.206 -8.829 -5.969 1.00 81.56 100 SER A C 1
ATOM 753 O O . SER A 1 100 ? -0.122 -9.121 -5.470 1.00 81.56 100 SER A O 1
ATOM 755 N N . TRP A 1 101 ? -1.477 -9.082 -7.251 1.00 71.00 101 TRP A N 1
ATOM 756 C CA . TRP A 1 101 ? -0.499 -9.730 -8.138 1.00 71.00 101 TRP A CA 1
ATOM 757 C C . TRP A 1 101 ? 0.874 -9.021 -8.092 1.00 71.00 101 TRP A C 1
ATOM 759 O O . TRP A 1 101 ? 1.908 -9.679 -8.066 1.00 71.00 101 TRP A O 1
ATOM 769 N N . HIS A 1 102 ? 0.910 -7.687 -8.011 1.00 75.25 102 HIS A N 1
ATOM 770 C CA . HIS A 1 102 ? 2.159 -6.920 -8.127 1.00 75.25 102 HIS A CA 1
ATOM 771 C C . HIS A 1 102 ? 2.571 -6.157 -6.863 1.00 75.25 102 HIS A C 1
ATOM 773 O O . HIS A 1 102 ? 3.689 -5.640 -6.799 1.00 75.25 102 HIS A O 1
ATOM 779 N N . PHE A 1 103 ? 1.703 -6.087 -5.856 1.00 78.12 103 PHE A N 1
ATOM 780 C CA . PHE A 1 103 ? 1.942 -5.330 -4.632 1.00 78.12 103 PHE A CA 1
ATOM 781 C C . PHE A 1 103 ? 1.658 -6.194 -3.413 1.00 78.12 103 PHE A C 1
ATOM 783 O O . PHE A 1 103 ? 0.548 -6.696 -3.263 1.00 78.12 103 PHE A O 1
ATOM 790 N N . HIS A 1 104 ? 2.665 -6.305 -2.550 1.00 86.56 104 HIS A N 1
ATOM 791 C CA . HIS A 1 104 ? 2.598 -6.971 -1.255 1.00 86.56 104 HIS A CA 1
ATOM 792 C C . HIS A 1 104 ? 3.073 -5.971 -0.201 1.00 86.56 104 HIS A C 1
ATOM 794 O O . HIS A 1 104 ? 4.257 -5.626 -0.154 1.00 86.56 104 HIS A O 1
ATOM 800 N N . GLU A 1 105 ? 2.155 -5.446 0.603 1.00 86.38 105 GLU A N 1
ATOM 801 C CA . GLU A 1 105 ? 2.460 -4.461 1.642 1.00 86.38 105 GLU A CA 1
ATOM 802 C C . GLU A 1 105 ? 1.716 -4.787 2.935 1.00 86.38 105 GLU A C 1
ATOM 804 O O . GLU A 1 105 ? 0.626 -5.347 2.924 1.00 86.38 105 GLU A O 1
ATOM 809 N N . ARG A 1 106 ? 2.314 -4.421 4.069 1.00 90.75 106 ARG A N 1
ATOM 810 C CA . ARG A 1 106 ? 1.666 -4.484 5.378 1.00 90.75 106 ARG A CA 1
ATOM 811 C C . ARG A 1 106 ? 1.288 -3.091 5.815 1.00 90.75 106 ARG A C 1
ATOM 813 O O . ARG A 1 106 ? 2.137 -2.202 5.813 1.00 90.75 106 ARG A O 1
ATOM 820 N N . VAL A 1 107 ? 0.037 -2.923 6.217 1.00 89.94 107 VAL A N 1
ATOM 821 C CA . VAL A 1 107 ? -0.494 -1.629 6.630 1.00 89.94 107 VAL A CA 1
ATOM 822 C C . VAL A 1 107 ? -1.087 -1.756 8.030 1.00 89.94 107 VAL A C 1
ATOM 824 O O . VAL A 1 107 ? -1.825 -2.699 8.309 1.00 89.94 107 VAL A O 1
ATOM 827 N N . LEU A 1 108 ? -0.730 -0.827 8.917 1.00 92.44 108 LEU A N 1
ATOM 828 C CA . LEU A 1 108 ? -1.297 -0.725 10.261 1.00 92.44 108 LEU A CA 1
ATOM 829 C C . LEU A 1 108 ? -2.631 0.020 10.194 1.00 92.44 108 LEU A C 1
ATOM 831 O O . LEU A 1 108 ? -2.700 1.088 9.590 1.00 92.44 108 LEU A O 1
ATOM 835 N N . ILE A 1 109 ? -3.673 -0.490 10.841 1.00 92.25 109 ILE A N 1
ATOM 836 C CA . ILE A 1 109 ? -4.905 0.266 11.089 1.00 92.25 109 ILE A CA 1
ATOM 837 C C . ILE A 1 109 ? -4.690 1.088 12.357 1.00 92.25 109 ILE A C 1
ATOM 839 O O . ILE A 1 109 ? -4.227 0.546 13.363 1.00 92.25 109 ILE A O 1
ATOM 843 N N . CYS A 1 110 ? -4.995 2.388 12.329 1.00 91.38 110 CYS A N 1
ATOM 844 C CA . CYS A 1 110 ? -4.781 3.229 13.502 1.00 91.38 110 CYS A CA 1
ATOM 845 C C . CYS A 1 110 ? -5.558 2.667 14.705 1.00 91.38 110 CYS A C 1
ATOM 847 O O . CYS A 1 110 ? -6.713 2.265 14.541 1.00 91.38 110 CYS A O 1
ATOM 849 N N . PRO A 1 111 ? -4.945 2.604 15.900 1.00 87.69 111 PRO A N 1
ATOM 850 C CA . PRO A 1 111 ? -5.672 2.232 17.105 1.00 87.69 111 PRO A CA 1
ATOM 851 C C . PRO A 1 111 ? -6.778 3.258 17.383 1.00 87.69 111 PRO A C 1
ATOM 853 O O . PRO A 1 111 ? -6.633 4.435 17.043 1.00 87.69 111 PRO A O 1
ATOM 856 N N . GLN A 1 112 ? -7.880 2.788 17.970 1.00 74.75 112 GLN A N 1
ATOM 857 C CA . GLN A 1 112 ? -8.950 3.650 18.481 1.00 74.75 112 GLN A CA 1
ATOM 858 C C . GLN A 1 112 ? -8.561 4.309 19.803 1.00 74.75 112 GLN A C 1
ATOM 860 O O . GLN A 1 112 ? -7.846 3.656 20.599 1.00 74.75 112 GLN A O 1
#

Nearest PDB structures (foldseek):
  4z3t-assembly2_B  TM=3.317E-01  e=8.869E+00  Neisseria meningitidis

Sequence (112 aa):
MAGLVALPAPQAHAERCVPVDGTPMVLKREKSFGIGKDLQLLRTYTYTDGMVNWTIEQDGGVKYNTGFGFGARINAVYIPELDSSGSVPGNPGEYVNIDSWHFHERVLICPQ

Mean predicted aligned error: 12.2 Å

Organism: NCBI:txid280871

Foldseek 3Di:
DDDPPPDPDPPDPPAQAAEQVFDKDWDWDWDDQDPFDIWIWIKIWTHDDQKIKIKIWIDKTWRWDDPPDPPDDTDTDIGDIDIDIDMDGDDQQDWDWDDDPPDTDIHHHHHD

Radius of gyration: 20.82 Å; Cα contacts (8 Å, |Δi|>4): 229; chains: 1; bounding box: 48×32×74 Å

Secondary structure (DSSP, 8-state):
------PPPP------EE-TTS--EEEEEEEE-STT-EEEEEEEEEEETTEEEEEEEEE-EEEEE---STT---EEEEE--EEEEEEEE--TT-EEEEE-SS-EEEEEEPP-

pLDDT: mean 74.44, std 17.87, range [40.28, 93.94]

Solvent-accessible surface area (backbone atoms only — not comparable to full-atom values): 6660 Å² total; per-residue (Å²): 135,86,80,80,76,80,72,81,73,78,80,65,77,73,74,82,41,31,36,72,85,47,50,70,36,72,50,78,45,78,46,75,54,56,88,76,34,60,30,40,36,41,35,38,30,30,27,55,99,56,24,42,35,38,42,35,42,30,51,50,26,39,40,50,50,78,60,92,52,99,86,55,70,79,50,71,45,78,42,76,64,48,75,51,69,53,71,39,74,53,54,67,61,36,74,37,74,46,79,53,99,88,46,80,48,78,44,38,30,32,63,126